Protein AF-A0A7S3P935-F1 (afdb_monomer)

Radius of gyration: 26.12 Å; Cα contacts (8 Å, |Δi|>4): 152; chains: 1; bounding box: 32×90×64 Å

Secondary structure (DSSP, 8-state):
-----------------THHHHHHHHHHHHHHHHHHHHHHHHHHS-HHHHHHHHHHHHH-HHHHHHH--HHHHHHHTTT-HHHHHHHHHHHHHHHHHHHGGGTTS---TTSSSSS-HHHHHHHTTTSEEEEE-TT-SS-PEEEEE-HHHHHHHHHHHHHTT---

Mean predicted aligned error: 11.44 Å

Sequence (164 aa):
MMASNNSGTIRIMKKQDDDDDDMKEEDEKDTRLRIEQMSRALETLDVSIKRDYETAMEIAPHIVTGETPFIHFLRTENYDPVKAARRLALYWKYRKDLFGERWLLPLVQTGRGALTLPEIAFLRTGAILMVRTEDAPKKDTLVILDFSRGTAALQRAKEAGLDP

Foldseek 3Di:
DDDDDDPDDPPPDDPDPPPVPVVVVVVVVLLVVLLVLLVVLLVPDDCVQQVLVVVLCVPQVVQCVVVPPLSVLCVVVVSPSNSSSSVSSVVSVVLCVVQPPQSSFHPDLPCRHSDHVLNSQLVVLVQWDWDFDPPDPDRDIDIDGDVVSNVVSQVVCVVVVVDD

Structure (mmCIF, N/CA/C/O backbone):
data_AF-A0A7S3P935-F1
#
_entry.id   AF-A0A7S3P935-F1
#
loop_
_atom_site.group_PDB
_atom_site.id
_atom_site.type_symbol
_atom_site.label_atom_id
_atom_site.label_alt_id
_atom_site.label_comp_id
_atom_site.label_asym_id
_atom_site.label_entity_id
_atom_site.label_seq_id
_atom_site.pdbx_PDB_ins_code
_atom_site.Cartn_x
_atom_site.Cartn_y
_atom_site.Cartn_z
_atom_site.occupancy
_atom_site.B_iso_or_equiv
_atom_site.auth_seq_id
_atom_site.auth_comp_id
_atom_site.auth_asym_id
_atom_site.auth_atom_id
_atom_site.pdbx_PDB_model_num
ATOM 1 N N . MET A 1 1 ? 1.449 76.990 35.802 1.00 40.84 1 MET A N 1
ATOM 2 C CA . MET A 1 1 ? 1.189 76.371 34.482 1.00 40.84 1 MET A CA 1
ATOM 3 C C . MET A 1 1 ? 2.318 75.375 34.236 1.00 40.84 1 MET A C 1
ATOM 5 O O . MET A 1 1 ? 3.413 75.802 33.924 1.00 40.84 1 MET A O 1
ATOM 9 N N . MET A 1 2 ? 2.266 74.159 34.784 1.00 41.53 2 MET A N 1
ATOM 10 C CA . MET A 1 2 ? 1.665 72.940 34.211 1.00 41.53 2 MET A CA 1
ATOM 11 C C . MET A 1 2 ? 2.056 72.674 32.747 1.00 41.53 2 MET A C 1
ATOM 13 O O . MET A 1 2 ? 1.381 73.131 31.834 1.00 41.53 2 MET A O 1
ATOM 17 N N . ALA A 1 3 ? 3.124 71.895 32.563 1.00 37.34 3 ALA A N 1
ATOM 18 C CA . ALA A 1 3 ? 3.420 71.089 31.376 1.00 37.34 3 ALA A CA 1
ATOM 19 C C . ALA A 1 3 ? 3.857 69.712 31.917 1.00 37.34 3 ALA A C 1
ATOM 21 O O . ALA A 1 3 ? 4.892 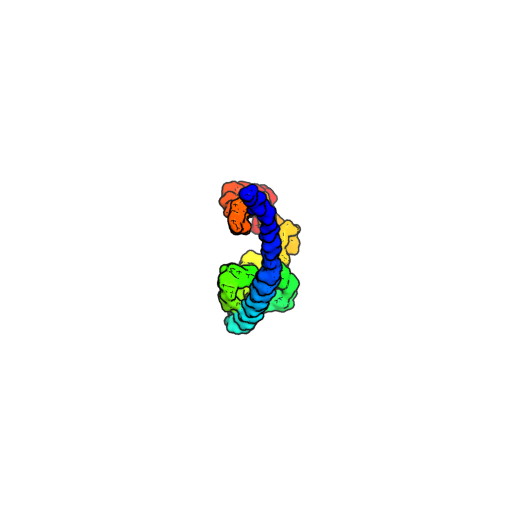69.606 32.562 1.00 37.34 3 ALA A O 1
ATOM 22 N N . SER A 1 4 ? 2.911 68.791 32.092 1.00 39.28 4 SER A N 1
ATOM 23 C CA . SER A 1 4 ? 2.453 67.775 31.131 1.00 39.28 4 SER A CA 1
ATOM 24 C C . SER A 1 4 ? 3.397 66.570 31.072 1.00 39.28 4 SER A C 1
ATOM 26 O O . SER A 1 4 ? 4.428 66.579 30.405 1.00 39.28 4 SER A O 1
ATOM 28 N N . ASN A 1 5 ? 2.996 65.538 31.819 1.00 41.03 5 ASN A N 1
ATOM 29 C CA . ASN A 1 5 ? 3.488 64.169 31.739 1.00 41.03 5 ASN A CA 1
ATOM 30 C C . ASN A 1 5 ? 3.166 63.569 30.368 1.00 41.03 5 ASN A C 1
ATOM 32 O O . ASN A 1 5 ? 2.010 63.603 29.955 1.00 41.03 5 ASN A O 1
ATOM 36 N N . ASN A 1 6 ? 4.136 62.898 29.746 1.00 39.53 6 ASN A N 1
ATOM 37 C CA . ASN A 1 6 ? 3.831 61.744 28.900 1.00 39.53 6 ASN A CA 1
ATOM 38 C C . ASN A 1 6 ? 5.050 60.816 28.772 1.00 39.53 6 ASN A C 1
ATOM 40 O O . ASN A 1 6 ? 5.754 60.813 27.767 1.00 39.53 6 ASN A O 1
ATOM 44 N N . SER A 1 7 ? 5.313 60.021 29.813 1.00 39.38 7 SER A N 1
ATOM 45 C CA . SER A 1 7 ? 6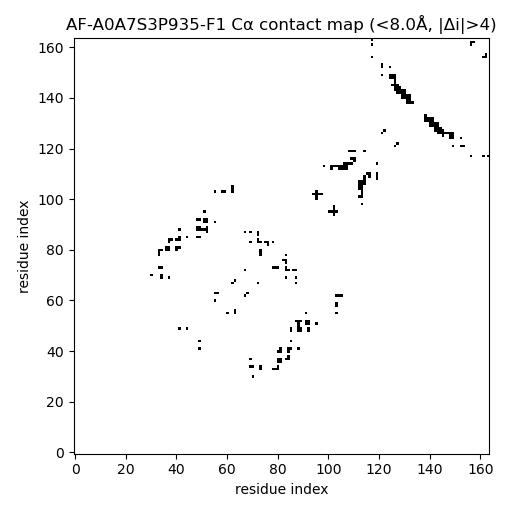.171 58.839 29.682 1.00 39.38 7 SER A CA 1
ATOM 46 C C . SER A 1 7 ? 5.267 57.641 29.402 1.00 39.38 7 SER A C 1
ATOM 48 O O . SER A 1 7 ? 4.738 57.002 30.314 1.00 39.38 7 SER A O 1
ATOM 50 N N . GLY A 1 8 ? 5.003 57.411 28.115 1.00 37.00 8 GLY A N 1
ATOM 51 C CA . GLY A 1 8 ? 4.274 56.244 27.638 1.00 37.00 8 GLY A CA 1
ATOM 52 C C . GLY A 1 8 ? 5.071 54.983 27.948 1.00 37.00 8 GLY A C 1
ATOM 53 O O . GLY A 1 8 ? 6.029 54.654 27.256 1.00 37.00 8 GLY A O 1
ATOM 54 N N . THR A 1 9 ? 4.673 54.272 28.998 1.00 40.31 9 THR A N 1
ATOM 55 C CA . THR A 1 9 ? 5.177 52.927 29.271 1.00 40.31 9 THR A CA 1
ATOM 56 C C . THR A 1 9 ? 4.517 51.978 28.277 1.00 40.31 9 THR A C 1
ATOM 58 O O . THR A 1 9 ? 3.338 51.650 28.404 1.00 40.31 9 THR A O 1
ATOM 61 N N . ILE A 1 10 ? 5.273 51.547 27.268 1.00 39.78 10 ILE A N 1
ATOM 62 C CA . ILE A 1 10 ? 4.893 50.446 26.383 1.00 39.78 10 ILE A CA 1
ATOM 63 C C . ILE A 1 10 ? 4.864 49.175 27.239 1.00 39.78 10 ILE A C 1
ATOM 65 O O . ILE A 1 10 ? 5.906 48.648 27.624 1.00 39.78 10 ILE A O 1
ATOM 69 N N . ARG A 1 11 ? 3.666 48.675 27.565 1.00 42.72 11 ARG A N 1
ATOM 70 C CA . ARG A 1 11 ? 3.507 47.306 28.067 1.00 42.72 11 ARG A CA 1
ATOM 71 C C . ARG A 1 11 ? 3.662 46.361 26.883 1.00 42.72 11 ARG A C 1
ATOM 73 O O . ARG A 1 11 ? 2.719 46.158 26.124 1.00 42.72 11 ARG A O 1
ATOM 80 N N . ILE A 1 12 ? 4.846 45.775 26.744 1.00 45.66 12 ILE A N 1
ATOM 81 C CA . ILE A 1 12 ? 5.017 44.559 25.950 1.00 45.66 12 ILE A CA 1
ATOM 82 C C . ILE A 1 12 ? 4.302 43.455 26.731 1.00 45.66 12 ILE A C 1
ATOM 84 O O . ILE A 1 12 ? 4.839 42.907 27.692 1.00 45.66 12 ILE A O 1
ATOM 88 N N . MET A 1 13 ? 3.045 43.193 26.374 1.00 39.12 13 MET A N 1
ATOM 89 C CA . MET A 1 13 ? 2.37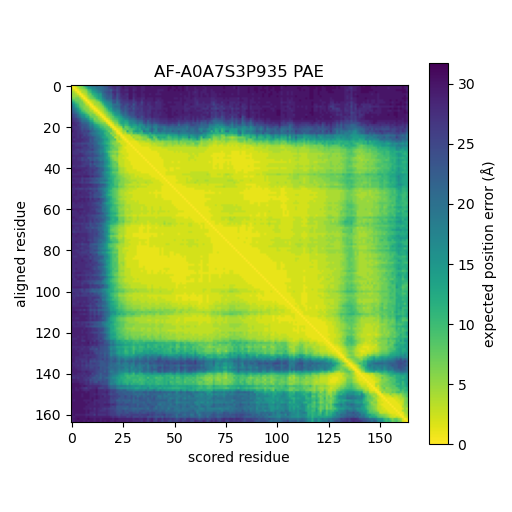2 41.971 26.793 1.00 39.12 13 MET A CA 1
ATOM 90 C C . MET A 1 13 ? 3.111 40.825 26.107 1.00 39.12 13 MET A C 1
ATOM 92 O O . MET A 1 13 ? 3.092 40.726 24.880 1.00 39.12 13 MET A O 1
ATOM 96 N N . LYS A 1 14 ? 3.817 40.004 26.891 1.00 43.12 14 LYS A N 1
ATOM 97 C CA . LYS A 1 14 ? 4.260 38.694 26.421 1.00 43.12 14 LYS A CA 1
ATOM 98 C C . LYS A 1 14 ? 3.002 37.958 25.980 1.00 43.12 14 LYS A C 1
ATOM 100 O O . LYS A 1 14 ? 2.104 37.750 26.792 1.00 43.12 14 LYS A O 1
ATOM 105 N N . LYS A 1 15 ? 2.918 37.658 24.686 1.00 46.72 15 LYS A N 1
ATOM 106 C CA . LYS A 1 15 ? 1.943 36.705 24.179 1.00 46.72 15 LYS A CA 1
ATOM 107 C C . LYS A 1 15 ? 2.271 35.385 24.873 1.00 46.72 15 LYS A C 1
ATOM 109 O O . LYS A 1 15 ? 3.433 34.996 24.933 1.00 46.72 15 LYS A O 1
ATOM 114 N N . GLN A 1 16 ? 1.274 34.846 25.547 1.00 44.22 16 GLN A N 1
ATOM 115 C CA . GLN A 1 16 ? 1.366 33.624 26.316 1.00 44.22 16 GLN A CA 1
ATOM 116 C C . GLN A 1 16 ? 1.460 32.473 25.310 1.00 44.22 16 GLN A C 1
ATOM 118 O O . GLN A 1 16 ? 0.562 32.325 24.487 1.00 44.22 16 GLN A O 1
ATOM 123 N N . ASP A 1 17 ? 2.575 31.745 25.325 1.00 50.09 17 ASP A N 1
ATOM 124 C CA . ASP A 1 17 ? 2.870 30.623 24.419 1.00 50.09 17 ASP A CA 1
ATOM 125 C C . ASP A 1 17 ? 2.325 29.284 24.976 1.00 50.09 17 ASP A C 1
ATOM 127 O O . ASP A 1 17 ? 2.773 28.214 24.577 1.00 50.09 17 ASP A O 1
ATOM 131 N N . ASP A 1 18 ? 1.366 29.333 25.909 1.00 50.53 18 ASP A N 1
ATOM 132 C CA . ASP A 1 18 ? 0.880 28.152 26.642 1.00 50.53 18 ASP A CA 1
ATOM 133 C C . ASP A 1 18 ? -0.221 27.367 25.884 1.00 50.53 18 ASP A C 1
ATOM 135 O O . ASP A 1 18 ? -0.513 26.234 26.247 1.00 50.53 18 ASP A O 1
ATOM 139 N N . ASP A 1 19 ? -0.807 27.919 24.810 1.00 51.94 19 ASP A N 1
ATOM 140 C CA . ASP A 1 19 ? -1.926 27.289 24.073 1.00 51.94 19 ASP A CA 1
ATOM 141 C C . ASP A 1 19 ? -1.480 26.295 22.966 1.00 51.94 19 ASP A C 1
ATOM 143 O O . ASP A 1 19 ? -2.298 25.544 22.432 1.00 51.94 19 ASP A O 1
ATOM 147 N N . ASP A 1 20 ? -0.193 26.274 22.594 1.00 54.31 20 ASP A N 1
ATOM 148 C CA . ASP A 1 20 ? 0.320 25.500 21.444 1.00 54.31 20 ASP A CA 1
ATOM 149 C C . ASP A 1 20 ? 0.717 24.045 21.779 1.00 54.31 20 ASP A C 1
ATOM 151 O O . ASP A 1 20 ? 0.912 23.236 20.861 1.00 54.31 20 ASP A O 1
ATOM 155 N N . ASP A 1 21 ? 0.873 23.701 23.061 1.00 56.88 21 ASP A N 1
ATOM 156 C CA . ASP A 1 21 ? 1.229 22.339 23.495 1.00 56.88 21 ASP A CA 1
ATOM 157 C C . ASP A 1 21 ? -0.011 21.479 23.789 1.00 56.88 21 ASP A C 1
ATOM 159 O O . ASP A 1 21 ? -0.067 20.328 23.346 1.00 56.88 21 ASP A O 1
ATOM 163 N N . ASP A 1 22 ? -1.053 22.047 24.402 1.00 56.75 22 ASP A N 1
ATOM 164 C CA . ASP A 1 22 ? -2.302 21.326 24.693 1.00 56.75 22 ASP A CA 1
ATOM 165 C C . ASP A 1 22 ? -3.049 20.912 23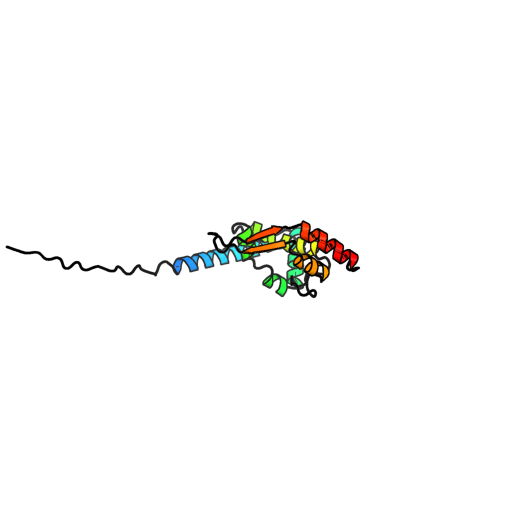.407 1.00 56.75 22 ASP A C 1
ATOM 167 O O . ASP A 1 22 ? -3.609 19.815 23.327 1.00 56.75 22 ASP A O 1
ATOM 171 N N . MET A 1 23 ? -2.987 21.736 22.351 1.00 58.25 23 MET A N 1
ATOM 172 C CA . MET A 1 23 ? -3.625 21.444 21.058 1.00 58.25 23 MET A CA 1
ATOM 173 C C . MET A 1 23 ? -2.972 20.256 20.326 1.00 58.25 23 MET A C 1
ATOM 175 O O . MET A 1 23 ? -3.653 19.498 19.636 1.00 58.25 23 MET A O 1
ATOM 179 N N . LYS A 1 24 ? -1.659 20.039 20.497 1.00 71.25 24 LYS A N 1
ATOM 180 C CA . LYS A 1 24 ? -0.953 18.905 19.870 1.00 71.25 24 LYS A CA 1
ATOM 181 C C . LYS A 1 24 ? -1.247 17.587 20.577 1.00 71.25 24 LYS A C 1
ATOM 183 O O . LYS A 1 24 ? -1.366 16.556 19.918 1.00 71.25 24 LYS A O 1
ATOM 188 N N . GLU A 1 25 ? -1.380 17.608 21.902 1.00 74.50 25 GLU A N 1
ATOM 189 C CA . GLU A 1 25 ? -1.654 16.395 22.676 1.00 74.50 25 GLU A CA 1
ATOM 190 C C . GLU A 1 25 ? -3.072 15.854 22.411 1.00 74.50 25 GLU A C 1
ATOM 192 O O . GLU A 1 25 ? -3.279 14.637 22.358 1.00 74.50 25 GLU A O 1
ATOM 197 N N . GLU A 1 26 ? -4.056 16.737 22.211 1.00 71.88 26 GLU A N 1
ATOM 198 C CA . GLU A 1 26 ? -5.427 16.349 21.859 1.00 71.88 26 GLU A CA 1
ATOM 199 C C . GLU A 1 26 ? -5.505 15.714 20.458 1.00 71.88 26 GLU A C 1
ATOM 201 O O . GLU A 1 26 ? -6.083 14.632 20.304 1.00 71.88 26 GLU A O 1
ATOM 206 N N . ASP A 1 27 ? -4.828 16.303 19.468 1.00 81.69 27 ASP A N 1
ATOM 207 C CA . ASP A 1 27 ? -4.732 15.769 18.101 1.00 81.69 27 ASP A CA 1
ATOM 208 C C . ASP A 1 27 ? -4.024 14.400 18.047 1.00 81.69 27 ASP A C 1
ATOM 210 O O . ASP A 1 27 ? -4.416 13.497 17.292 1.00 81.69 27 ASP A O 1
ATOM 214 N N . GLU A 1 28 ? -2.985 14.202 18.865 1.00 85.75 28 GLU A N 1
ATOM 215 C CA . GLU A 1 28 ? -2.298 12.913 18.996 1.00 85.75 28 GLU A CA 1
ATOM 216 C C . GLU A 1 28 ? -3.191 11.847 19.645 1.00 85.75 28 GLU A C 1
ATOM 218 O O . GLU A 1 28 ? -3.211 10.690 19.200 1.00 85.75 28 GLU A O 1
ATOM 223 N N . LYS A 1 29 ? -3.964 12.223 20.672 1.00 89.62 29 LYS A N 1
ATOM 224 C CA . LYS A 1 29 ? -4.929 11.329 21.328 1.00 89.62 29 LYS A CA 1
ATOM 225 C C . LYS A 1 29 ? -6.048 10.913 20.377 1.00 89.62 29 LYS A C 1
ATOM 227 O O . LYS A 1 29 ? -6.335 9.713 20.313 1.00 89.62 29 LYS A O 1
ATOM 232 N N . ASP A 1 30 ? -6.641 11.843 19.622 1.00 92.75 30 ASP A N 1
ATOM 233 C CA . ASP A 1 30 ? -7.654 11.499 18.612 1.00 92.75 30 ASP A CA 1
ATOM 234 C C . ASP A 1 30 ? -7.049 10.592 17.537 1.00 92.75 30 ASP A C 1
ATOM 236 O O . ASP A 1 30 ? -7.591 9.525 17.248 1.00 92.75 30 ASP A O 1
ATOM 240 N N . THR A 1 31 ? -5.857 10.919 17.031 1.00 93.00 31 THR A N 1
ATOM 241 C CA . THR A 1 31 ? -5.175 10.085 16.032 1.00 93.00 31 THR A CA 1
ATOM 242 C C . THR A 1 31 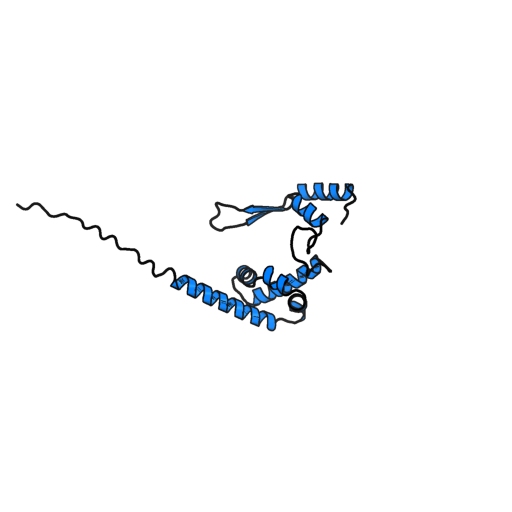? -4.962 8.652 16.529 1.00 93.00 31 THR A C 1
ATOM 244 O O . THR A 1 31 ? -5.251 7.694 15.804 1.00 93.00 31 THR A O 1
ATOM 247 N N . ARG A 1 32 ? -4.503 8.475 17.774 1.00 95.50 32 ARG A N 1
ATOM 248 C CA . ARG A 1 32 ? -4.333 7.148 18.386 1.00 95.50 32 ARG A CA 1
ATOM 249 C C . ARG A 1 32 ? -5.663 6.404 18.497 1.00 95.50 32 ARG A C 1
ATOM 251 O O . ARG A 1 32 ? -5.731 5.232 18.125 1.00 95.50 32 ARG A O 1
ATOM 258 N N . LEU A 1 33 ? -6.726 7.087 18.922 1.00 96.88 33 LEU A N 1
ATOM 259 C CA . LEU A 1 33 ? -8.069 6.511 18.985 1.00 96.88 33 LEU A CA 1
ATOM 260 C C . LEU A 1 33 ? -8.546 6.030 17.605 1.00 96.88 33 LEU A C 1
ATOM 262 O O . LEU A 1 33 ? -9.082 4.926 17.489 1.00 96.88 33 LEU A O 1
ATOM 266 N N . ARG A 1 34 ? -8.320 6.809 16.539 1.00 97.50 34 ARG A N 1
ATOM 267 C CA . ARG A 1 34 ? -8.682 6.416 15.164 1.00 97.50 34 ARG A CA 1
ATOM 268 C C . ARG A 1 34 ? -7.896 5.205 14.672 1.00 97.50 34 ARG A C 1
ATOM 270 O O . ARG A 1 34 ? -8.468 4.344 14.004 1.00 97.50 34 ARG A O 1
ATOM 277 N N . ILE A 1 35 ? -6.615 5.103 15.024 1.00 97.50 35 ILE A N 1
ATOM 278 C CA . ILE A 1 35 ? -5.777 3.935 14.716 1.00 97.50 35 ILE A CA 1
ATOM 279 C C . ILE A 1 35 ? -6.318 2.680 15.415 1.00 97.50 35 ILE A C 1
ATOM 281 O O . ILE A 1 35 ? -6.481 1.645 14.767 1.00 97.50 35 ILE A O 1
ATOM 285 N N . GLU A 1 36 ? -6.665 2.769 16.702 1.00 97.75 36 GLU A N 1
ATOM 286 C CA . GLU A 1 36 ? -7.259 1.651 17.447 1.00 97.75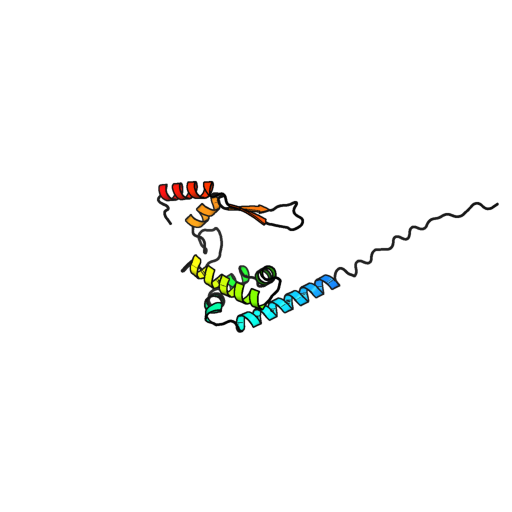 36 GLU A CA 1
ATOM 287 C C . GLU A 1 36 ? -8.607 1.217 16.853 1.00 97.75 36 GLU A C 1
ATOM 289 O O . GLU A 1 36 ? -8.863 0.025 16.672 1.00 97.75 36 GLU A O 1
ATOM 294 N N . GLN A 1 37 ? -9.462 2.180 16.494 1.00 98.31 37 GLN A N 1
ATOM 295 C CA . GLN A 1 37 ? -10.739 1.912 15.829 1.00 98.31 37 GLN A CA 1
ATOM 296 C C . GLN A 1 37 ? -10.543 1.231 14.469 1.00 98.31 37 GLN A C 1
ATOM 298 O O . GLN A 1 37 ? -11.285 0.306 14.141 1.00 98.31 37 GLN A O 1
ATOM 303 N N . MET A 1 38 ? -9.536 1.644 13.694 1.00 98.12 38 MET A N 1
ATOM 304 C CA . MET A 1 38 ? -9.212 1.030 12.404 1.00 98.12 38 MET A CA 1
ATOM 305 C C . MET A 1 38 ? -8.723 -0.410 12.584 1.00 98.12 38 MET A C 1
ATOM 307 O O . MET A 1 38 ? -9.128 -1.283 11.820 1.00 98.12 38 MET A O 1
ATOM 311 N N . SER A 1 39 ? -7.913 -0.680 13.614 1.00 97.56 39 SER A N 1
ATOM 312 C CA . SER A 1 39 ? -7.474 -2.042 13.950 1.00 97.56 39 SER A CA 1
ATOM 313 C C . SER A 1 39 ? -8.664 -2.961 14.232 1.00 97.56 39 SER A C 1
ATOM 315 O O . SER A 1 39 ? -8.783 -4.026 13.631 1.00 97.56 39 SER A O 1
ATOM 317 N N . ARG A 1 40 ? -9.610 -2.515 15.068 1.00 98.00 40 ARG A N 1
ATOM 318 C CA . ARG A 1 40 ? -10.841 -3.277 15.352 1.00 98.00 40 ARG A CA 1
ATOM 319 C C . ARG A 1 40 ? -11.712 -3.447 14.106 1.00 98.00 40 ARG A C 1
ATOM 321 O O . ARG A 1 40 ? -12.309 -4.499 13.891 1.00 98.00 40 ARG A O 1
ATOM 328 N N . ALA A 1 41 ? -11.785 -2.423 13.255 1.00 98.12 41 ALA A N 1
ATOM 329 C CA . ALA A 1 41 ? -12.516 -2.517 11.999 1.00 98.12 41 ALA A CA 1
ATOM 330 C C . ALA A 1 41 ? -11.899 -3.575 11.067 1.00 98.12 41 ALA A C 1
ATOM 332 O O . ALA A 1 41 ? -12.643 -4.372 10.506 1.00 98.12 41 ALA A O 1
ATOM 333 N N . LEU A 1 42 ? -10.566 -3.654 10.959 1.00 97.31 42 LEU A N 1
ATOM 334 C CA . LEU A 1 42 ? -9.878 -4.707 10.196 1.00 97.31 42 LEU A CA 1
ATOM 335 C C . LEU A 1 42 ? -10.222 -6.110 10.704 1.00 97.31 42 LEU A C 1
ATOM 337 O O . LEU A 1 42 ? -10.462 -7.001 9.895 1.00 97.31 42 LEU A O 1
ATOM 341 N N . GLU A 1 43 ? -10.287 -6.313 12.021 1.00 96.81 43 GLU A N 1
ATOM 342 C CA . GLU A 1 43 ? -10.622 -7.615 12.617 1.00 96.81 43 GLU A CA 1
ATOM 343 C C . GLU A 1 43 ? -12.025 -8.093 12.221 1.00 96.81 43 GLU A C 1
ATOM 345 O O . GLU A 1 43 ? -12.217 -9.285 11.976 1.00 96.81 43 GLU A O 1
ATOM 350 N N . THR A 1 44 ? -12.976 -7.164 12.098 1.00 96.75 44 THR A N 1
ATOM 351 C CA . THR A 1 44 ? -14.392 -7.445 11.798 1.00 96.75 44 THR A CA 1
ATOM 352 C C . THR A 1 44 ? -14.735 -7.481 10.306 1.00 96.75 44 THR A C 1
ATOM 354 O O . THR A 1 44 ? -15.861 -7.839 9.955 1.00 96.75 44 THR A O 1
ATOM 357 N N . LEU A 1 45 ? -13.799 -7.133 9.414 1.00 97.00 45 LEU A N 1
ATOM 358 C CA . LEU A 1 45 ? -14.019 -7.245 7.971 1.00 97.00 45 LEU A CA 1
ATOM 359 C C . LEU A 1 45 ? -14.243 -8.702 7.554 1.00 97.00 45 LEU A C 1
ATOM 361 O O . LEU A 1 45 ? -13.650 -9.631 8.105 1.00 97.00 45 LEU A O 1
ATOM 365 N N . ASP A 1 46 ? -15.052 -8.879 6.510 1.00 97.50 46 ASP A N 1
ATOM 366 C CA . ASP A 1 46 ? -15.238 -10.178 5.873 1.00 97.50 46 ASP A CA 1
ATOM 367 C C . ASP A 1 46 ? -13.887 -10.771 5.443 1.00 97.50 46 ASP A C 1
ATOM 369 O O . ASP A 1 46 ? -13.042 -10.082 4.856 1.00 97.50 46 ASP A O 1
ATOM 373 N N . VAL A 1 47 ? -13.695 -12.063 5.720 1.00 96.44 47 VAL A N 1
ATOM 374 C CA . VAL A 1 47 ? -12.442 -12.781 5.443 1.00 96.44 47 VAL A CA 1
ATOM 375 C C . VAL A 1 47 ? -12.047 -12.653 3.972 1.00 96.44 47 VAL A C 1
ATOM 377 O O . VAL A 1 47 ? -10.873 -12.462 3.676 1.00 96.44 47 VAL A O 1
ATOM 380 N N . SER A 1 48 ? -13.000 -12.674 3.036 1.00 96.31 48 SER A N 1
ATOM 381 C CA . SER A 1 48 ? -12.709 -12.535 1.602 1.00 96.31 48 SER A CA 1
ATOM 382 C C . SER A 1 48 ? -12.063 -11.193 1.233 1.00 96.31 48 SER A C 1
ATOM 384 O O . SER A 1 48 ? -11.345 -11.118 0.235 1.00 96.31 48 SER A O 1
ATOM 386 N N . ILE A 1 49 ? -12.283 -10.148 2.038 1.00 96.38 49 ILE A N 1
ATOM 387 C CA . ILE A 1 49 ? -11.722 -8.810 1.829 1.00 96.38 49 ILE A CA 1
ATOM 388 C C . ILE A 1 49 ? -10.329 -8.709 2.451 1.00 96.38 49 ILE A C 1
ATOM 390 O O . ILE A 1 49 ? -9.423 -8.167 1.823 1.00 96.38 49 ILE A O 1
ATOM 394 N N . LYS A 1 50 ? -10.150 -9.215 3.677 1.00 97.38 50 LYS A N 1
ATOM 395 C CA . LYS A 1 50 ? -8.911 -9.036 4.454 1.00 97.38 50 LYS A CA 1
ATOM 396 C C . LYS A 1 50 ? -7.886 -10.161 4.315 1.00 97.38 50 LYS A C 1
ATOM 398 O O . LYS A 1 50 ? -6.762 -9.990 4.776 1.00 97.38 50 LYS A O 1
ATOM 403 N N . ARG A 1 51 ? -8.226 -11.270 3.650 1.00 98.31 51 ARG A N 1
ATOM 404 C CA . ARG A 1 51 ? -7.365 -12.461 3.530 1.00 98.31 51 ARG A CA 1
ATOM 405 C C . ARG A 1 51 ? -5.937 -12.153 3.085 1.00 98.31 51 ARG A C 1
ATOM 407 O O . ARG A 1 51 ? -4.993 -12.675 3.671 1.00 98.31 51 ARG A O 1
ATOM 414 N N . ASP A 1 52 ? -5.764 -11.336 2.046 1.00 98.50 52 ASP A N 1
ATOM 415 C CA . ASP A 1 52 ? -4.428 -11.033 1.516 1.00 98.50 52 ASP A CA 1
ATOM 416 C C . ASP A 1 52 ? -3.629 -10.120 2.462 1.00 98.50 52 ASP A C 1
ATOM 418 O O . ASP A 1 52 ? -2.419 -10.285 2.587 1.00 98.50 52 ASP A O 1
ATOM 422 N N . TYR A 1 53 ? -4.299 -9.222 3.194 1.00 98.38 53 TYR A N 1
ATOM 423 C CA . TYR A 1 53 ? -3.674 -8.445 4.270 1.00 98.38 53 TYR A CA 1
ATOM 424 C C . TYR A 1 53 ? -3.236 -9.342 5.435 1.00 98.38 53 TYR A C 1
ATOM 426 O O . TYR A 1 53 ? -2.096 -9.242 5.879 1.00 98.38 53 TYR A O 1
ATOM 434 N N . GLU A 1 54 ? -4.099 -10.252 5.897 1.00 98.25 54 GLU A N 1
ATOM 435 C CA . GLU A 1 54 ? -3.763 -11.201 6.969 1.00 98.25 54 GLU A CA 1
ATOM 436 C C . GLU A 1 54 ? -2.589 -12.103 6.560 1.00 98.25 54 GLU A C 1
ATOM 438 O O . GLU A 1 54 ? -1.643 -12.273 7.324 1.00 98.25 54 GLU A O 1
ATOM 443 N N . THR A 1 55 ? -2.586 -12.576 5.311 1.00 98.31 55 THR A N 1
ATOM 444 C CA . THR A 1 55 ? -1.472 -13.352 4.743 1.00 98.31 55 THR A CA 1
ATOM 445 C C . THR A 1 55 ? -0.173 -12.534 4.710 1.00 98.31 55 THR A C 1
ATOM 447 O O . THR A 1 55 ? 0.893 -13.045 5.046 1.00 98.31 55 THR A O 1
ATOM 450 N N . ALA A 1 56 ? -0.233 -11.255 4.322 1.00 98.25 56 ALA A N 1
ATOM 451 C CA . ALA A 1 56 ? 0.941 -10.382 4.320 1.00 98.25 56 ALA A CA 1
ATOM 452 C C . ALA A 1 56 ? 1.472 -10.117 5.735 1.00 98.25 56 ALA A C 1
ATOM 454 O O . ALA A 1 56 ? 2.686 -10.114 5.939 1.00 98.25 56 ALA A O 1
ATOM 455 N N . MET A 1 57 ? 0.580 -9.939 6.712 1.00 97.75 57 MET A N 1
ATOM 456 C CA . MET A 1 57 ? 0.939 -9.796 8.126 1.00 97.75 57 MET A CA 1
ATOM 457 C C . MET A 1 57 ? 1.587 -11.062 8.694 1.00 97.75 57 MET A C 1
ATOM 459 O O . MET A 1 57 ? 2.493 -10.954 9.514 1.00 97.75 57 MET A O 1
ATOM 463 N N . GLU A 1 58 ? 1.162 -12.245 8.249 1.00 98.19 58 GLU A N 1
ATOM 464 C CA . GLU A 1 58 ? 1.742 -13.524 8.667 1.00 98.19 58 GLU A CA 1
ATOM 465 C C . GLU A 1 58 ? 3.134 -13.757 8.057 1.00 98.19 58 GLU A C 1
ATOM 467 O O . GLU A 1 58 ? 4.073 -14.119 8.763 1.00 98.19 58 GLU A O 1
ATOM 472 N N . ILE A 1 59 ? 3.290 -13.523 6.750 1.00 98.19 59 ILE A N 1
ATOM 473 C CA . ILE A 1 59 ? 4.516 -13.880 6.016 1.00 98.19 59 ILE A CA 1
ATOM 474 C C . ILE A 1 59 ? 5.570 -12.767 6.071 1.00 98.19 59 ILE A C 1
ATOM 476 O O . ILE A 1 59 ? 6.765 -13.038 6.196 1.00 98.19 59 ILE A O 1
ATOM 480 N N . ALA A 1 60 ? 5.153 -11.506 5.946 1.00 97.69 60 ALA A N 1
ATOM 481 C CA . ALA A 1 60 ? 6.046 -10.360 5.786 1.00 97.69 60 ALA A CA 1
ATOM 482 C C . ALA A 1 60 ? 5.614 -9.140 6.633 1.00 97.69 60 ALA A C 1
ATOM 484 O O . ALA A 1 60 ? 5.478 -8.033 6.099 1.00 97.69 60 ALA A O 1
ATOM 485 N N . PRO A 1 61 ? 5.469 -9.279 7.969 1.00 97.25 61 PRO A N 1
ATOM 486 C CA . PRO A 1 61 ? 4.969 -8.206 8.841 1.00 97.25 61 PRO A CA 1
ATOM 487 C C . PRO A 1 61 ? 5.816 -6.925 8.791 1.00 97.25 61 PRO A C 1
ATOM 489 O O . PRO A 1 61 ? 5.301 -5.819 8.958 1.00 97.25 61 PRO A O 1
ATOM 492 N N . HIS A 1 62 ? 7.119 -7.056 8.526 1.00 96.19 62 HIS A N 1
ATOM 493 C CA . HIS A 1 62 ? 8.039 -5.927 8.384 1.00 96.19 62 HIS A CA 1
ATOM 494 C C . HIS A 1 62 ? 7.739 -5.070 7.142 1.00 96.19 62 HIS A C 1
ATOM 496 O O . HIS A 1 62 ? 7.855 -3.848 7.211 1.00 96.19 62 HIS A O 1
ATOM 502 N N . ILE A 1 63 ? 7.296 -5.683 6.037 1.00 97.06 63 ILE A N 1
ATOM 503 C CA . ILE A 1 63 ? 6.857 -4.956 4.837 1.00 97.06 63 ILE A CA 1
ATOM 504 C C . ILE A 1 63 ? 5.533 -4.252 5.117 1.00 97.06 63 ILE A C 1
ATOM 506 O O . ILE A 1 63 ? 5.392 -3.074 4.800 1.00 97.06 63 ILE A O 1
ATOM 510 N N . VAL A 1 64 ? 4.586 -4.934 5.771 1.00 96.69 64 VAL A N 1
ATOM 511 C CA . VAL A 1 64 ? 3.293 -4.328 6.120 1.00 96.69 64 VAL A CA 1
ATOM 512 C C . VAL A 1 64 ? 3.475 -3.111 7.023 1.00 96.69 64 VAL A C 1
ATOM 514 O O . VAL A 1 64 ? 2.951 -2.034 6.734 1.00 96.69 64 VAL A O 1
ATOM 517 N N . THR A 1 65 ? 4.286 -3.246 8.069 1.00 93.56 65 THR A N 1
ATOM 518 C CA . THR A 1 65 ? 4.548 -2.153 9.015 1.00 93.56 65 THR A CA 1
ATOM 519 C C . THR A 1 65 ? 5.287 -0.987 8.352 1.00 93.56 65 THR A C 1
ATOM 521 O O . THR A 1 65 ? 4.977 0.168 8.633 1.00 93.56 65 THR A O 1
ATOM 524 N N . GLY A 1 66 ? 6.246 -1.269 7.461 1.00 94.12 66 GLY A N 1
ATOM 525 C CA . GLY A 1 66 ? 7.050 -0.237 6.803 1.00 94.12 66 GLY A CA 1
ATOM 526 C C . GLY A 1 66 ? 6.332 0.496 5.668 1.00 94.12 66 GLY A C 1
ATOM 527 O O . GLY A 1 66 ? 6.493 1.705 5.526 1.00 94.12 66 GLY A O 1
ATOM 528 N N . GLU A 1 67 ? 5.543 -0.210 4.857 1.00 94.56 67 GLU A N 1
ATOM 529 C CA . GLU A 1 67 ? 4.938 0.358 3.643 1.00 94.56 67 GLU A CA 1
ATOM 530 C C . GLU A 1 67 ? 3.488 0.807 3.834 1.00 94.56 67 GLU A C 1
ATOM 532 O O . GLU A 1 67 ? 3.005 1.656 3.084 1.00 94.56 67 GLU A O 1
ATOM 537 N N . THR A 1 68 ? 2.781 0.265 4.831 1.00 95.19 68 THR A N 1
ATOM 538 C CA . THR A 1 68 ? 1.351 0.540 5.033 1.00 95.19 68 THR A CA 1
ATOM 539 C C . THR A 1 68 ? 1.007 1.048 6.435 1.00 95.19 68 THR A C 1
ATOM 541 O O . THR A 1 68 ? 0.169 0.461 7.122 1.00 95.19 68 THR A O 1
ATOM 544 N N . PRO A 1 69 ? 1.593 2.172 6.888 1.00 95.19 69 PRO A N 1
ATOM 545 C CA . PRO A 1 69 ? 1.232 2.747 8.176 1.00 95.19 69 PRO A CA 1
ATOM 546 C C . PRO A 1 69 ? -0.224 3.242 8.154 1.00 95.19 69 PRO A C 1
ATOM 548 O O . PRO A 1 69 ? -0.657 3.944 7.234 1.00 95.19 69 PRO A O 1
ATOM 551 N N . PHE A 1 70 ? -0.988 2.908 9.199 1.00 96.69 70 PHE A N 1
ATOM 552 C CA . PHE A 1 70 ? -2.441 3.144 9.259 1.00 96.69 70 PHE A CA 1
ATOM 553 C C . PHE A 1 70 ? -2.823 4.612 9.050 1.00 96.69 70 PHE A C 1
ATOM 555 O O . PHE A 1 70 ? -3.827 4.911 8.404 1.00 96.69 70 PHE A O 1
ATOM 562 N N . ILE A 1 71 ? -1.988 5.541 9.525 1.00 95.44 71 ILE A N 1
ATOM 563 C CA . ILE A 1 71 ? -2.232 6.980 9.403 1.00 95.44 71 ILE A CA 1
ATOM 564 C C . ILE A 1 71 ? -2.389 7.446 7.948 1.00 95.44 71 ILE A C 1
ATOM 566 O O . ILE A 1 71 ? -3.152 8.372 7.682 1.00 95.44 71 ILE A O 1
ATOM 570 N N . HIS A 1 72 ? -1.720 6.809 6.983 1.00 94.69 72 HIS A N 1
ATOM 571 C CA . HIS A 1 72 ? -1.869 7.167 5.568 1.00 94.69 72 HIS A CA 1
ATOM 572 C C . HIS A 1 72 ? -3.248 6.779 5.024 1.00 94.69 72 HIS A C 1
ATOM 574 O O . HIS A 1 72 ? -3.860 7.548 4.280 1.00 94.69 72 HIS A O 1
ATOM 580 N N . PHE A 1 73 ? -3.775 5.631 5.447 1.00 97.50 73 PHE A N 1
ATOM 581 C CA . PHE A 1 73 ? -5.110 5.174 5.067 1.00 97.50 73 PHE A CA 1
ATOM 582 C C . PHE A 1 73 ? -6.199 5.998 5.751 1.00 97.50 73 PHE A C 1
ATOM 584 O O . PHE A 1 73 ? -7.143 6.412 5.083 1.00 97.50 73 PHE A O 1
ATOM 591 N N . LEU A 1 74 ? -6.023 6.320 7.038 1.00 97.19 74 LEU A N 1
ATOM 592 C CA . LEU A 1 74 ? -6.917 7.221 7.769 1.00 97.19 74 LEU A CA 1
ATOM 593 C C . LEU A 1 74 ? -6.994 8.590 7.095 1.00 97.19 74 LEU A C 1
ATOM 595 O O . LEU A 1 74 ? -8.084 9.034 6.758 1.00 97.19 74 LEU A O 1
ATOM 599 N N . ARG A 1 75 ? -5.856 9.229 6.800 1.00 94.62 75 ARG A N 1
ATOM 600 C CA . ARG A 1 75 ? -5.839 10.525 6.099 1.00 94.62 75 ARG A CA 1
ATOM 601 C C . ARG A 1 75 ? -6.529 10.469 4.737 1.00 94.62 75 ARG A C 1
ATOM 603 O O . ARG A 1 75 ? -7.234 11.404 4.379 1.00 94.62 75 ARG A O 1
ATOM 610 N N . THR A 1 76 ? -6.350 9.372 4.000 1.00 94.94 76 THR A N 1
ATOM 611 C CA . THR A 1 76 ? -6.986 9.181 2.686 1.00 94.94 76 THR A CA 1
ATOM 612 C C . THR A 1 76 ? -8.510 9.080 2.788 1.00 94.94 76 THR A C 1
ATOM 614 O O . THR A 1 76 ? -9.216 9.527 1.891 1.00 94.94 76 THR A O 1
ATOM 617 N N . GLU A 1 77 ? -9.022 8.509 3.877 1.00 97.56 77 GLU A N 1
ATOM 618 C CA . GLU A 1 77 ? -10.453 8.286 4.111 1.00 97.56 77 GLU A CA 1
ATOM 619 C C . GLU A 1 77 ? -11.062 9.300 5.095 1.00 97.56 77 GLU A C 1
ATOM 621 O O . GLU A 1 77 ? -12.055 9.007 5.756 1.00 97.56 77 GLU A O 1
ATOM 626 N N . ASN A 1 78 ? -10.480 10.502 5.207 1.00 95.38 78 ASN A N 1
ATOM 627 C CA . ASN A 1 78 ? -10.935 11.564 6.119 1.00 95.38 78 ASN A CA 1
ATOM 628 C C . ASN A 1 78 ? -11.118 11.083 7.574 1.00 95.38 78 ASN A C 1
ATOM 630 O O . ASN A 1 78 ? -12.092 11.428 8.238 1.00 95.38 78 ASN A O 1
ATOM 634 N N . TYR A 1 79 ? -10.179 10.264 8.047 1.00 95.94 79 TYR A N 1
ATOM 635 C CA . TYR A 1 79 ? -10.142 9.658 9.378 1.00 95.94 79 TYR A CA 1
ATOM 636 C C . TYR A 1 79 ? -11.335 8.735 9.708 1.00 95.94 79 TYR A C 1
ATOM 638 O O . TYR A 1 79 ? -11.559 8.425 10.876 1.00 95.94 79 TYR A O 1
ATOM 646 N N . ASP A 1 80 ? -12.058 8.227 8.699 1.00 97.94 80 ASP A N 1
ATOM 647 C CA . ASP A 1 80 ? -13.064 7.163 8.841 1.00 97.94 80 ASP A CA 1
ATOM 648 C C . ASP A 1 80 ? -12.368 5.795 9.030 1.00 97.94 80 ASP A C 1
ATOM 650 O O . ASP A 1 80 ? -11.802 5.253 8.070 1.00 97.94 80 ASP A O 1
ATOM 654 N N . PRO A 1 81 ? -12.392 5.196 10.239 1.00 98.25 81 PRO A N 1
ATOM 655 C CA . PRO A 1 81 ? -11.603 3.998 10.521 1.00 98.25 81 PRO A CA 1
ATOM 656 C C . PRO A 1 81 ? -12.090 2.759 9.765 1.00 98.25 81 PRO A C 1
ATOM 658 O O . PRO A 1 81 ? -11.288 1.892 9.417 1.00 98.25 81 PRO A O 1
ATOM 661 N N . VAL A 1 82 ? -13.393 2.674 9.474 1.00 98.31 82 VAL A N 1
ATOM 662 C CA . VAL A 1 82 ? -13.994 1.522 8.786 1.00 98.31 82 VAL A CA 1
ATOM 663 C C . VAL A 1 82 ? -13.629 1.546 7.307 1.00 98.31 82 VAL A C 1
ATOM 665 O O . VAL A 1 82 ? -13.208 0.529 6.746 1.00 98.31 82 VAL A O 1
ATOM 668 N N . LYS A 1 83 ? -13.730 2.714 6.664 1.00 98.44 83 LYS A N 1
ATOM 669 C CA . LYS A 1 83 ? -13.295 2.865 5.269 1.00 98.44 83 LYS A CA 1
ATOM 670 C C . LYS A 1 83 ? -11.788 2.696 5.127 1.00 98.44 83 LYS A C 1
ATOM 672 O O . LYS A 1 83 ? -11.352 2.013 4.200 1.00 98.44 83 LYS A O 1
ATOM 677 N N . ALA A 1 84 ? -11.005 3.245 6.056 1.00 98.50 84 ALA A N 1
ATOM 678 C CA . ALA A 1 84 ? -9.552 3.101 6.061 1.00 98.50 84 ALA A CA 1
ATOM 679 C C . ALA A 1 84 ? -9.124 1.631 6.186 1.00 98.50 84 ALA A C 1
ATOM 681 O O . ALA A 1 84 ? -8.306 1.168 5.390 1.00 98.50 84 ALA A O 1
ATOM 682 N N . ALA A 1 85 ? -9.733 0.875 7.109 1.00 98.56 85 ALA A N 1
ATOM 683 C CA . ALA A 1 85 ? -9.529 -0.567 7.251 1.00 98.56 85 ALA A CA 1
ATOM 684 C C . ALA 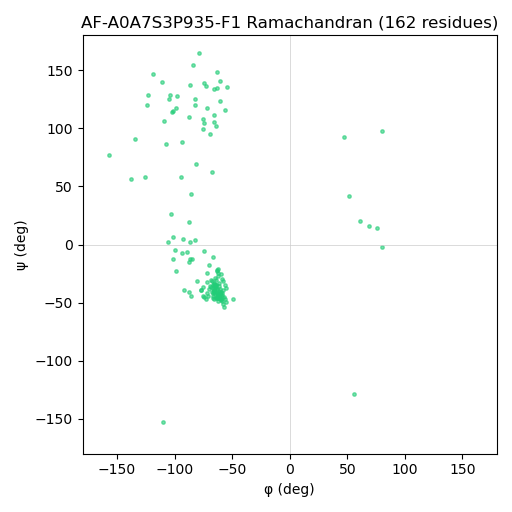A 1 85 ? -9.809 -1.312 5.939 1.00 98.56 85 ALA A C 1
ATOM 686 O O . ALA A 1 85 ? -8.974 -2.075 5.449 1.00 98.56 85 ALA A O 1
ATOM 687 N N . ARG A 1 86 ? -10.963 -1.041 5.316 1.00 98.56 86 ARG A N 1
ATOM 688 C CA . ARG A 1 86 ? -11.326 -1.653 4.032 1.00 98.56 86 ARG A CA 1
ATOM 689 C C . ARG A 1 86 ? -10.335 -1.292 2.923 1.00 98.56 86 ARG A C 1
ATOM 691 O O . ARG A 1 86 ? -9.971 -2.163 2.137 1.00 98.56 86 ARG A O 1
ATOM 698 N N . ARG A 1 87 ? -9.881 -0.036 2.850 1.00 98.56 87 ARG A N 1
ATOM 699 C CA . ARG A 1 87 ? -8.882 0.402 1.862 1.00 98.56 87 ARG A CA 1
ATOM 700 C C . ARG A 1 87 ? -7.538 -0.295 2.069 1.00 98.56 87 ARG A C 1
ATOM 702 O O . ARG A 1 87 ? -6.936 -0.695 1.079 1.00 98.56 87 ARG A O 1
ATOM 709 N N . LEU A 1 88 ? -7.089 -0.473 3.312 1.00 98.50 88 LEU A N 1
ATOM 710 C CA . LEU A 1 88 ? -5.859 -1.211 3.612 1.00 98.50 88 LEU A CA 1
ATOM 711 C C . LEU A 1 88 ? -5.956 -2.676 3.170 1.00 98.50 88 LEU A C 1
ATOM 713 O O . LEU A 1 88 ? -5.058 -3.176 2.498 1.00 98.50 88 LEU A O 1
ATOM 717 N N . ALA A 1 89 ? -7.063 -3.350 3.481 1.00 98.38 89 ALA A N 1
ATOM 718 C CA . ALA A 1 89 ? -7.287 -4.726 3.045 1.00 98.38 89 ALA A CA 1
ATOM 719 C C . ALA A 1 89 ? -7.273 -4.852 1.507 1.00 98.38 89 ALA A C 1
ATOM 721 O O . ALA A 1 89 ? -6.569 -5.692 0.943 1.00 98.38 89 ALA A O 1
ATOM 722 N N . LEU A 1 90 ? -7.981 -3.950 0.817 1.00 98.19 90 LEU A N 1
ATOM 723 C CA . LEU A 1 90 ? -8.009 -3.908 -0.646 1.00 98.19 90 LEU A CA 1
ATOM 724 C C . LEU A 1 90 ? -6.653 -3.552 -1.262 1.00 98.19 90 LEU A C 1
ATOM 726 O O . LEU A 1 90 ? -6.329 -4.068 -2.326 1.00 98.19 90 LEU A O 1
ATOM 730 N N . TYR A 1 91 ? -5.847 -2.710 -0.614 1.00 98.12 91 TYR A N 1
ATOM 731 C CA . TYR A 1 91 ? -4.494 -2.406 -1.076 1.00 98.12 91 TYR A CA 1
ATOM 732 C C . TYR A 1 91 ? -3.657 -3.681 -1.216 1.00 98.12 91 TYR A C 1
ATOM 734 O O . TYR A 1 91 ? -3.036 -3.884 -2.256 1.00 98.12 91 TYR A O 1
ATOM 742 N N . TRP A 1 92 ? -3.685 -4.567 -0.217 1.00 98.31 92 TRP A N 1
ATOM 743 C CA . TRP A 1 92 ? -2.924 -5.819 -0.256 1.00 98.31 92 TRP A CA 1
ATOM 744 C C . TRP A 1 92 ? -3.453 -6.804 -1.293 1.00 98.31 92 TRP A C 1
ATOM 746 O O . TRP A 1 92 ? -2.657 -7.436 -1.987 1.00 98.31 92 TRP A O 1
ATOM 756 N N . LYS A 1 93 ? -4.776 -6.857 -1.473 1.00 97.94 93 LYS A N 1
ATOM 757 C CA . LYS A 1 93 ? -5.396 -7.589 -2.582 1.00 97.94 93 LYS A CA 1
ATOM 758 C C . LYS A 1 93 ? -4.882 -7.087 -3.938 1.00 97.94 93 LYS A C 1
ATOM 760 O O . LYS A 1 93 ? -4.342 -7.864 -4.715 1.00 97.94 93 LYS A O 1
ATOM 765 N N . TYR A 1 94 ? -4.964 -5.781 -4.197 1.00 98.00 94 TYR A N 1
ATOM 766 C CA . TYR A 1 94 ? -4.506 -5.202 -5.464 1.00 98.00 94 TYR A CA 1
ATOM 767 C C . TYR A 1 94 ? -2.998 -5.332 -5.666 1.00 98.00 94 TYR A C 1
ATOM 769 O O . TYR A 1 94 ? -2.544 -5.551 -6.784 1.00 98.00 94 TYR A O 1
ATOM 777 N N . ARG A 1 95 ? -2.209 -5.229 -4.594 1.00 97.75 95 ARG A N 1
ATOM 778 C CA . ARG A 1 95 ? -0.763 -5.452 -4.644 1.00 97.75 95 ARG A CA 1
ATOM 779 C C . ARG A 1 95 ? -0.447 -6.878 -5.092 1.00 97.75 95 ARG A C 1
ATOM 781 O O . ARG A 1 95 ? 0.432 -7.069 -5.928 1.00 97.75 95 ARG A O 1
ATOM 788 N N . LYS A 1 96 ? -1.173 -7.865 -4.564 1.00 98.19 96 LYS A N 1
ATOM 789 C CA . LYS A 1 96 ? -1.056 -9.263 -4.982 1.00 98.19 96 LYS A CA 1
ATOM 790 C C . LYS A 1 96 ? -1.423 -9.464 -6.443 1.00 98.19 96 LYS A C 1
ATOM 792 O O . LYS A 1 96 ? -0.642 -10.061 -7.178 1.00 98.19 96 LYS A O 1
ATOM 797 N N . ASP A 1 97 ? -2.556 -8.912 -6.863 1.00 97.62 97 ASP A N 1
ATOM 798 C CA . ASP A 1 97 ? -3.018 -9.007 -8.248 1.00 97.62 97 ASP A CA 1
ATOM 799 C C . ASP A 1 97 ? -2.014 -8.366 -9.226 1.00 97.62 97 ASP A C 1
ATOM 801 O O . ASP A 1 97 ? -1.765 -8.904 -10.301 1.00 97.62 97 ASP A O 1
ATOM 805 N N . LEU A 1 98 ? -1.397 -7.242 -8.841 1.00 96.38 98 LEU A N 1
ATOM 806 C CA . LEU A 1 98 ? -0.460 -6.500 -9.685 1.00 96.38 98 LEU A CA 1
ATOM 807 C C . LEU A 1 98 ? 0.920 -7.163 -9.794 1.00 96.38 98 LEU A C 1
ATOM 809 O O . LEU A 1 98 ? 1.494 -7.211 -10.878 1.00 96.38 98 LEU A O 1
ATOM 813 N N . PHE A 1 99 ? 1.479 -7.639 -8.679 1.00 96.38 99 PHE A N 1
ATOM 814 C CA . PHE A 1 99 ? 2.861 -8.133 -8.634 1.00 96.38 99 PHE A CA 1
ATOM 815 C C . PHE A 1 99 ? 2.978 -9.661 -8.697 1.00 96.38 99 PHE A C 1
ATOM 817 O O . PHE A 1 99 ? 4.097 -10.185 -8.753 1.00 96.38 99 PHE A O 1
ATOM 824 N N . GLY A 1 100 ? 1.854 -10.383 -8.691 1.00 96.81 100 GLY A N 1
ATOM 825 C CA . GLY A 1 100 ? 1.830 -11.843 -8.706 1.00 96.81 100 GLY A CA 1
ATOM 826 C C . GLY A 1 100 ? 2.634 -12.405 -7.540 1.00 96.81 100 GLY A C 1
ATOM 827 O O . GLY A 1 100 ? 2.481 -11.964 -6.408 1.00 96.81 100 GLY A O 1
ATOM 828 N N . GLU A 1 101 ? 3.554 -13.330 -7.805 1.00 97.00 101 GLU A N 1
ATOM 829 C CA . GLU A 1 101 ? 4.396 -13.961 -6.775 1.00 97.00 101 GLU A CA 1
ATOM 830 C C . GLU A 1 101 ? 5.315 -12.978 -6.024 1.00 97.00 101 GLU A C 1
ATOM 832 O O . GLU A 1 101 ? 5.724 -13.249 -4.897 1.00 97.00 101 GLU A O 1
ATOM 837 N N . ARG A 1 102 ? 5.603 -11.801 -6.598 1.00 97.12 102 ARG A N 1
ATOM 838 C CA . ARG A 1 102 ? 6.519 -10.795 -6.025 1.00 97.12 102 ARG A CA 1
ATOM 839 C C . ARG A 1 102 ? 5.846 -9.833 -5.044 1.00 97.12 102 ARG A C 1
ATOM 841 O O . ARG A 1 102 ? 6.495 -8.922 -4.536 1.00 97.12 102 ARG A O 1
ATOM 848 N N . TRP A 1 103 ? 4.556 -10.002 -4.772 1.00 97.75 103 TRP A N 1
ATOM 849 C CA . TRP A 1 103 ? 3.748 -9.040 -4.016 1.00 97.75 103 TRP A CA 1
ATOM 850 C C . TRP A 1 103 ? 4.170 -8.811 -2.561 1.00 97.75 103 TRP A C 1
ATOM 852 O O . TRP A 1 103 ? 3.890 -7.745 -2.013 1.00 97.75 103 TRP A O 1
ATOM 862 N N . LEU A 1 104 ? 4.879 -9.765 -1.953 1.00 98.00 104 LEU A N 1
ATOM 863 C CA . LEU A 1 104 ? 5.440 -9.642 -0.601 1.00 98.00 104 LEU A CA 1
ATOM 864 C C . LEU A 1 104 ? 6.880 -9.114 -0.580 1.00 98.00 104 LEU A C 1
ATOM 866 O O . LEU A 1 104 ? 7.492 -9.048 0.483 1.00 98.00 104 LEU A O 1
ATOM 870 N N . LEU A 1 105 ? 7.437 -8.734 -1.731 1.00 97.69 105 LEU A N 1
ATOM 871 C CA . LEU A 1 105 ? 8.746 -8.093 -1.794 1.00 97.69 105 LEU A CA 1
ATOM 872 C C . LEU A 1 105 ? 8.630 -6.574 -1.557 1.00 97.69 105 LEU A C 1
ATOM 874 O O . LEU A 1 105 ? 7.583 -5.985 -1.854 1.00 97.69 105 LEU A O 1
ATOM 878 N N . PRO A 1 106 ? 9.700 -5.914 -1.071 1.00 96.94 106 PRO A N 1
ATOM 879 C CA . PRO A 1 106 ? 9.701 -4.469 -0.862 1.00 96.94 106 PRO A CA 1
ATOM 880 C C . PRO A 1 106 ? 9.474 -3.691 -2.165 1.00 96.94 106 PRO A C 1
ATOM 882 O O . PRO A 1 106 ? 10.054 -4.032 -3.203 1.00 96.94 106 PRO A O 1
ATOM 885 N N . LEU A 1 107 ? 8.704 -2.603 -2.122 1.00 94.75 107 LEU A N 1
ATOM 886 C CA . LEU A 1 107 ? 8.463 -1.731 -3.277 1.00 94.75 107 LEU A CA 1
ATOM 887 C C . LEU A 1 107 ? 9.622 -0.738 -3.476 1.00 94.75 107 LEU A C 1
ATOM 889 O O . LEU A 1 107 ? 9.496 0.467 -3.264 1.00 94.75 107 LEU A O 1
ATOM 893 N N . VAL A 1 108 ? 10.782 -1.260 -3.879 1.00 93.75 108 VAL A N 1
ATOM 894 C CA . VAL A 1 108 ? 12.025 -0.495 -4.070 1.00 93.75 108 VAL A CA 1
ATOM 895 C C . VAL A 1 108 ? 12.524 -0.557 -5.513 1.00 93.75 108 VAL A C 1
ATOM 897 O O . VAL A 1 108 ? 12.416 -1.580 -6.186 1.00 93.75 108 VAL A O 1
ATOM 900 N N . GLN A 1 109 ? 13.152 0.521 -5.986 1.00 92.44 109 GLN A N 1
ATOM 901 C CA . GLN A 1 109 ? 13.684 0.618 -7.354 1.00 92.44 109 GLN A CA 1
ATOM 902 C C . GLN A 1 109 ? 15.108 0.040 -7.495 1.00 92.44 109 GLN A C 1
ATOM 904 O O . GLN A 1 109 ? 15.977 0.640 -8.129 1.00 92.44 109 GLN A O 1
ATOM 909 N N . THR A 1 110 ? 15.369 -1.121 -6.886 1.00 92.31 110 THR A N 1
ATOM 910 C CA . THR A 1 110 ? 16.677 -1.810 -6.945 1.00 92.31 110 THR A CA 1
ATOM 911 C C . THR A 1 110 ? 16.708 -2.982 -7.927 1.00 92.31 110 THR A C 1
ATOM 913 O O . THR A 1 110 ? 17.780 -3.512 -8.208 1.00 92.31 110 THR A O 1
ATOM 916 N N . GLY A 1 111 ? 15.545 -3.422 -8.419 1.00 91.12 111 GLY A N 1
ATOM 917 C CA . GLY A 1 111 ? 15.396 -4.626 -9.243 1.00 91.12 111 GLY A CA 1
ATOM 918 C C . GLY A 1 111 ? 15.374 -5.932 -8.443 1.00 91.12 111 GLY A C 1
ATOM 919 O O . GLY A 1 111 ? 15.228 -6.996 -9.031 1.00 91.12 111 GLY A O 1
ATOM 920 N N . ARG A 1 112 ? 15.534 -5.865 -7.112 1.00 92.56 112 ARG A N 1
ATOM 921 C CA . ARG A 1 112 ? 15.504 -7.023 -6.196 1.00 92.56 112 ARG A CA 1
ATOM 922 C C . ARG A 1 112 ? 14.218 -7.106 -5.363 1.00 92.56 112 ARG A C 1
ATOM 924 O O . ARG A 1 112 ? 14.121 -7.951 -4.481 1.00 92.56 112 ARG A O 1
ATOM 931 N N . GLY A 1 113 ? 13.284 -6.183 -5.588 1.00 95.19 113 GLY A N 1
ATOM 932 C CA . GLY A 1 113 ? 12.030 -6.067 -4.848 1.00 95.19 113 GLY A CA 1
ATOM 933 C C . GLY A 1 113 ? 10.816 -6.440 -5.696 1.00 95.19 113 GLY A C 1
ATOM 934 O O . GLY A 1 113 ? 10.916 -7.178 -6.674 1.00 95.19 113 GLY A O 1
ATOM 935 N N . ALA A 1 114 ? 9.667 -5.862 -5.352 1.00 96.38 114 ALA A N 1
ATOM 936 C CA . ALA A 1 114 ? 8.440 -5.999 -6.130 1.00 96.38 114 ALA A CA 1
ATOM 937 C C . ALA A 1 114 ? 8.524 -5.328 -7.511 1.00 96.38 114 ALA A C 1
ATOM 939 O O . ALA A 1 114 ? 7.657 -5.573 -8.333 1.00 96.38 114 ALA A O 1
ATOM 940 N N . LEU A 1 115 ? 9.557 -4.521 -7.791 1.00 95.06 115 LEU A N 1
ATOM 941 C CA . LEU A 1 115 ? 9.808 -3.936 -9.112 1.00 95.06 115 LEU A CA 1
ATOM 942 C C . LEU A 1 115 ? 10.960 -4.647 -9.836 1.00 95.06 115 LEU A C 1
ATOM 944 O O . LEU A 1 115 ? 12.056 -4.772 -9.280 1.00 95.06 115 LEU A O 1
ATOM 948 N N . THR A 1 116 ? 10.732 -5.063 -11.083 1.00 92.75 116 THR A N 1
ATOM 949 C CA . THR A 1 116 ? 11.748 -5.629 -11.981 1.00 92.75 116 THR A CA 1
ATOM 950 C C . THR A 1 116 ? 12.621 -4.541 -12.612 1.00 92.75 116 THR A C 1
ATOM 952 O O . THR A 1 116 ? 12.288 -3.354 -12.611 1.00 92.75 116 THR A O 1
ATOM 955 N N . LEU A 1 117 ? 13.757 -4.939 -13.195 1.00 90.50 117 LEU A N 1
ATOM 956 C CA . LEU A 1 117 ? 14.617 -4.015 -13.941 1.00 90.50 117 LEU A CA 1
ATOM 957 C C . LEU A 1 117 ? 13.906 -3.372 -15.151 1.00 90.50 117 LEU A C 1
ATOM 959 O O . LEU A 1 117 ? 14.048 -2.156 -15.293 1.00 90.50 117 LEU A O 1
ATOM 963 N N . PRO A 1 118 ? 13.117 -4.098 -15.974 1.00 88.56 118 PRO A N 1
ATOM 964 C CA . PRO A 1 118 ? 12.299 -3.477 -17.019 1.00 88.56 118 PRO A CA 1
ATOM 965 C C . PRO A 1 118 ? 11.290 -2.447 -16.491 1.00 88.56 118 PRO A C 1
ATOM 967 O O . PRO A 1 118 ? 11.217 -1.338 -17.019 1.00 88.56 118 PRO A O 1
ATOM 970 N N . GLU A 1 119 ? 10.565 -2.758 -15.411 1.00 88.94 119 GLU A N 1
ATOM 971 C CA . GLU A 1 119 ? 9.604 -1.832 -14.787 1.00 88.94 119 GLU A CA 1
ATOM 972 C C . GLU A 1 119 ? 10.309 -0.555 -14.288 1.00 88.94 119 GLU A C 1
ATOM 974 O O . GLU A 1 119 ? 9.845 0.563 -14.516 1.00 88.94 119 GLU A O 1
ATOM 979 N N . ILE A 1 120 ? 11.485 -0.693 -13.668 1.00 90.19 120 ILE A N 1
ATOM 980 C CA . ILE A 1 120 ? 12.301 0.448 -13.220 1.00 90.19 120 ILE A CA 1
ATOM 981 C C . ILE A 1 120 ? 12.833 1.250 -14.409 1.00 90.19 120 ILE A C 1
ATOM 983 O O . ILE A 1 120 ? 12.842 2.482 -14.367 1.00 90.19 120 ILE A O 1
ATOM 987 N N . ALA A 1 121 ? 13.283 0.576 -15.470 1.00 86.88 121 ALA A N 1
ATOM 988 C CA . ALA A 1 121 ? 13.736 1.237 -16.685 1.00 86.88 121 ALA A CA 1
ATOM 989 C C . ALA A 1 121 ? 12.610 2.082 -17.289 1.00 86.88 121 ALA A C 1
ATOM 991 O O . ALA A 1 121 ? 12.863 3.227 -17.655 1.00 86.88 121 ALA A O 1
ATOM 992 N N . PHE A 1 122 ? 11.373 1.573 -17.290 1.00 84.81 122 PHE A N 1
ATOM 993 C CA . PHE A 1 122 ? 10.189 2.324 -17.700 1.00 84.81 122 PHE A CA 1
ATOM 994 C C . PHE A 1 122 ? 9.923 3.545 -16.805 1.00 84.81 122 PHE A C 1
ATOM 996 O O . PHE A 1 122 ? 9.691 4.640 -17.317 1.00 84.81 122 PHE A O 1
ATOM 1003 N N . LEU A 1 123 ? 10.023 3.420 -15.478 1.00 85.75 123 LEU A N 1
ATOM 1004 C CA . LEU A 1 123 ? 9.857 4.568 -14.572 1.00 85.75 123 LEU A CA 1
ATOM 1005 C C . LEU A 1 123 ? 10.909 5.666 -14.815 1.00 85.75 123 LEU A C 1
ATOM 1007 O O . LEU A 1 123 ? 10.609 6.854 -14.710 1.00 85.75 123 LEU A O 1
ATOM 1011 N N . ARG A 1 124 ? 12.131 5.291 -15.213 1.00 85.69 124 ARG A N 1
ATOM 1012 C CA . ARG A 1 124 ? 13.238 6.225 -15.502 1.00 85.69 124 ARG A CA 1
ATOM 1013 C C . ARG A 1 124 ? 13.105 6.984 -16.821 1.00 85.69 124 ARG A C 1
ATOM 1015 O O . ARG A 1 124 ? 13.901 7.877 -17.094 1.00 85.69 124 ARG A O 1
ATOM 1022 N N . THR A 1 125 ? 12.104 6.668 -17.633 1.00 86.12 125 THR A N 1
ATOM 1023 C CA . THR A 1 125 ? 11.865 7.333 -18.926 1.00 86.12 125 THR A CA 1
ATOM 1024 C C . THR A 1 125 ? 11.378 8.771 -18.769 1.00 86.12 125 THR A C 1
ATOM 1026 O O . THR A 1 125 ? 11.425 9.553 -19.719 1.00 86.12 125 THR A O 1
ATOM 1029 N N . GLY A 1 126 ? 10.897 9.125 -17.574 1.00 84.38 126 GLY A N 1
ATOM 1030 C CA . GLY A 1 126 ? 10.183 10.373 -17.336 1.00 84.38 126 GLY A CA 1
ATOM 1031 C C . GLY A 1 126 ? 8.746 10.346 -17.856 1.00 84.38 126 GLY A C 1
ATOM 1032 O O . GLY A 1 126 ? 8.130 11.401 -17.940 1.00 84.38 126 GLY A O 1
ATOM 1033 N N . ALA A 1 127 ? 8.202 9.167 -18.191 1.00 85.88 127 ALA A N 1
ATOM 1034 C CA . ALA A 1 127 ? 6.776 9.014 -18.474 1.00 85.88 127 ALA A CA 1
ATOM 1035 C C . ALA A 1 127 ? 5.906 9.358 -17.256 1.00 85.88 127 ALA A C 1
ATOM 1037 O O . ALA A 1 127 ? 4.768 9.785 -17.420 1.00 85.88 127 ALA A O 1
ATOM 1038 N N . ILE A 1 128 ? 6.450 9.199 -16.045 1.00 86.12 128 ILE A N 1
ATOM 1039 C CA . ILE A 1 128 ? 5.846 9.643 -14.791 1.00 86.12 128 ILE A CA 1
ATOM 1040 C C . ILE A 1 128 ? 6.854 10.558 -14.099 1.00 86.12 128 ILE A C 1
ATOM 1042 O O . ILE A 1 128 ? 7.965 10.134 -13.781 1.00 86.12 128 ILE A O 1
ATOM 1046 N N . LEU A 1 129 ? 6.474 11.809 -13.858 1.00 84.69 129 LEU A N 1
ATOM 1047 C CA . LEU A 1 129 ? 7.281 12.779 -13.123 1.00 84.69 129 LEU A CA 1
ATOM 1048 C C . LEU A 1 129 ? 6.487 13.292 -11.928 1.00 84.69 129 LEU A C 1
ATOM 1050 O O . LEU A 1 129 ? 5.352 13.734 -12.073 1.00 84.69 129 LEU A O 1
ATOM 1054 N N . MET A 1 130 ? 7.099 13.249 -10.748 1.00 82.94 130 MET A N 1
ATOM 1055 C CA . MET A 1 130 ? 6.543 13.851 -9.539 1.00 82.94 130 MET A CA 1
ATOM 1056 C C . MET A 1 130 ? 7.258 15.171 -9.282 1.00 82.94 130 MET A C 1
ATOM 1058 O O . MET A 1 130 ? 8.455 15.187 -8.997 1.00 82.94 130 MET A O 1
ATOM 1062 N N . VAL A 1 131 ? 6.525 16.272 -9.387 1.00 83.75 131 VAL A N 1
ATOM 1063 C CA . VAL A 1 131 ? 7.019 17.622 -9.126 1.00 83.75 131 VAL A CA 1
ATOM 1064 C C . VAL A 1 131 ? 6.464 18.076 -7.783 1.00 83.75 131 VAL A C 1
ATOM 1066 O O . VAL A 1 131 ? 5.254 18.050 -7.552 1.00 83.75 131 VAL A O 1
ATOM 1069 N N . ARG A 1 132 ? 7.358 18.480 -6.878 1.00 75.81 132 ARG A N 1
ATOM 1070 C CA . ARG A 1 132 ? 6.961 19.148 -5.638 1.00 75.81 132 ARG A CA 1
ATOM 1071 C C . ARG A 1 132 ? 6.733 20.616 -5.947 1.00 75.81 132 ARG A C 1
ATOM 1073 O O . ARG A 1 132 ? 7.621 21.268 -6.486 1.00 75.81 132 ARG A O 1
ATOM 1080 N N . THR A 1 133 ? 5.557 21.127 -5.617 1.00 71.62 133 THR A N 1
ATOM 1081 C CA . THR A 1 133 ? 5.288 22.560 -5.717 1.00 71.62 133 THR A CA 1
ATOM 1082 C C . THR A 1 133 ? 5.720 23.212 -4.411 1.00 71.62 133 THR A C 1
ATOM 1084 O O . THR A 1 133 ? 5.108 22.967 -3.372 1.00 71.62 133 THR A O 1
ATOM 1087 N N . GLU A 1 134 ? 6.798 23.992 -4.445 1.00 70.12 134 GLU A N 1
ATOM 1088 C CA . GLU A 1 134 ? 7.330 24.671 -3.254 1.00 70.12 134 GLU A CA 1
ATOM 1089 C C . GLU A 1 134 ? 6.428 25.834 -2.798 1.00 70.12 134 GLU A C 1
ATOM 1091 O O . GLU A 1 134 ? 6.371 26.129 -1.608 1.00 70.12 134 GLU A O 1
ATOM 1096 N N . ASP A 1 135 ? 5.637 26.402 -3.717 1.00 61.56 135 ASP A N 1
ATOM 1097 C CA . ASP A 1 135 ? 4.835 27.616 -3.494 1.00 61.56 135 ASP A CA 1
ATOM 1098 C C . ASP A 1 135 ? 3.336 27.365 -3.228 1.00 61.56 135 ASP A C 1
ATOM 1100 O O . ASP A 1 135 ? 2.541 28.305 -3.165 1.00 61.56 135 ASP A O 1
ATOM 1104 N N . ALA A 1 136 ? 2.904 26.108 -3.096 1.00 56.81 136 ALA A N 1
ATOM 1105 C CA . ALA A 1 136 ? 1.494 25.793 -2.864 1.00 56.81 136 ALA A CA 1
ATOM 1106 C C . ALA A 1 136 ? 1.141 25.827 -1.355 1.00 56.81 136 ALA A C 1
ATOM 1108 O O . ALA A 1 136 ? 1.885 25.276 -0.541 1.00 56.81 136 ALA A O 1
ATOM 1109 N N . PRO A 1 137 ? -0.016 26.402 -0.950 1.00 55.88 137 PRO A N 1
ATOM 1110 C CA . PRO A 1 137 ? -0.449 26.460 0.457 1.00 55.88 137 PRO A CA 1
ATOM 1111 C C . PRO A 1 137 ? -0.607 25.081 1.114 1.00 55.88 137 PRO A C 1
ATOM 1113 O O . PRO A 1 137 ? -0.517 24.940 2.332 1.00 55.88 137 PRO A O 1
ATOM 1116 N N . LYS A 1 138 ? -0.854 24.053 0.298 1.00 61.44 138 LYS A N 1
ATOM 1117 C CA . LYS A 1 138 ? -0.759 22.641 0.660 1.00 61.44 138 LYS A CA 1
ATOM 1118 C C . LYS A 1 138 ? 0.437 22.071 -0.088 1.00 61.44 138 LYS A C 1
ATOM 1120 O O . LYS A 1 138 ? 0.638 22.417 -1.246 1.00 61.44 138 LYS A O 1
ATOM 1125 N N . LYS A 1 139 ? 1.226 21.209 0.562 1.00 61.81 139 LYS A N 1
ATOM 1126 C CA . LYS A 1 139 ? 2.349 20.471 -0.050 1.00 61.81 139 LYS A CA 1
ATOM 1127 C C . LYS A 1 139 ? 1.824 19.448 -1.066 1.00 61.81 139 LYS A C 1
ATOM 1129 O O . LYS A 1 139 ? 1.967 18.241 -0.876 1.00 61.81 139 LYS A O 1
ATOM 1134 N N . ASP A 1 140 ? 1.163 19.932 -2.102 1.00 69.38 140 ASP A N 1
ATOM 1135 C CA . ASP A 1 140 ? 0.559 19.116 -3.131 1.00 69.38 140 ASP A CA 1
ATOM 1136 C C . ASP A 1 140 ? 1.671 18.573 -4.036 1.00 69.38 140 ASP A C 1
ATOM 1138 O O . ASP A 1 140 ? 2.676 19.226 -4.326 1.00 69.38 140 ASP A O 1
ATOM 1142 N N . THR A 1 141 ? 1.534 17.307 -4.420 1.00 79.19 141 THR A N 1
ATOM 1143 C CA . THR A 1 141 ? 2.449 16.660 -5.363 1.00 79.19 141 THR A CA 1
ATOM 1144 C C . THR A 1 141 ? 1.794 16.687 -6.733 1.00 79.19 141 THR A C 1
ATOM 1146 O O . THR A 1 141 ? 0.742 16.079 -6.923 1.00 79.19 141 THR A O 1
ATOM 1149 N N . LEU A 1 142 ? 2.413 17.374 -7.692 1.00 80.50 142 LEU A N 1
ATOM 1150 C CA . LEU A 1 142 ? 1.981 17.342 -9.083 1.00 80.50 142 LEU A CA 1
ATOM 1151 C C . LEU A 1 142 ? 2.558 16.089 -9.746 1.00 80.50 142 LEU A C 1
ATOM 1153 O O . LEU A 1 142 ? 3.775 15.922 -9.814 1.00 80.50 142 LEU A O 1
ATOM 1157 N N . VAL A 1 143 ? 1.689 15.216 -10.252 1.00 84.81 143 VAL A N 1
ATOM 1158 C CA . VAL A 1 143 ? 2.094 14.057 -11.057 1.00 84.81 143 VAL A CA 1
ATOM 1159 C C . VAL A 1 143 ? 1.860 14.385 -12.528 1.00 84.81 143 VAL A C 1
ATOM 1161 O O . VAL A 1 143 ? 0.723 14.579 -12.949 1.00 84.81 143 VAL A O 1
ATOM 1164 N N . ILE A 1 144 ? 2.936 14.454 -13.310 1.00 86.44 144 ILE A N 1
ATOM 1165 C CA . ILE A 1 144 ? 2.899 14.651 -14.761 1.00 86.44 144 ILE A CA 1
ATOM 1166 C C . ILE A 1 144 ? 3.034 13.285 -15.430 1.00 86.44 144 ILE A C 1
ATOM 1168 O O . ILE A 1 144 ? 3.977 12.543 -15.147 1.00 86.44 144 ILE A O 1
ATOM 1172 N N . LEU A 1 145 ? 2.101 12.976 -16.330 1.00 87.75 145 LEU A N 1
ATOM 1173 C CA . LEU A 1 145 ? 2.119 11.771 -17.154 1.00 87.75 145 LEU A CA 1
ATOM 1174 C C . LEU A 1 145 ? 2.432 12.156 -18.606 1.00 87.75 145 LEU A C 1
ATOM 1176 O O . LEU A 1 145 ? 1.585 12.723 -19.293 1.00 87.75 145 LEU A O 1
ATOM 1180 N N . ASP A 1 146 ? 3.648 11.861 -19.068 1.00 85.75 146 ASP A N 1
ATOM 1181 C CA . ASP A 1 146 ? 4.101 12.113 -20.443 1.00 85.75 146 ASP A CA 1
ATOM 1182 C C . ASP A 1 146 ? 4.203 10.792 -21.219 1.00 85.75 146 ASP A C 1
ATOM 1184 O O . ASP A 1 146 ? 5.253 10.148 -21.309 1.00 85.75 146 ASP A O 1
ATOM 1188 N N . PHE A 1 147 ? 3.079 10.375 -21.802 1.00 79.88 147 PHE A N 1
ATOM 1189 C CA . PHE A 1 147 ? 2.997 9.114 -22.541 1.00 79.88 147 PHE A CA 1
ATOM 1190 C C . PHE A 1 147 ? 3.898 9.073 -23.783 1.00 79.88 147 PHE A C 1
ATOM 1192 O O . PHE A 1 147 ? 4.292 7.981 -24.192 1.00 79.88 147 PHE A O 1
ATOM 1199 N N . SER A 1 148 ? 4.294 10.227 -24.340 1.00 81.25 148 SER A N 1
ATOM 1200 C CA . SER A 1 148 ? 5.205 10.282 -25.494 1.00 81.25 148 SER A CA 1
ATOM 1201 C C . SER A 1 148 ? 6.604 9.748 -25.160 1.00 81.25 148 SER A C 1
ATOM 1203 O O . SER A 1 148 ? 7.286 9.165 -26.006 1.00 81.25 148 SER A O 1
ATOM 1205 N N . ARG A 1 149 ? 7.016 9.879 -23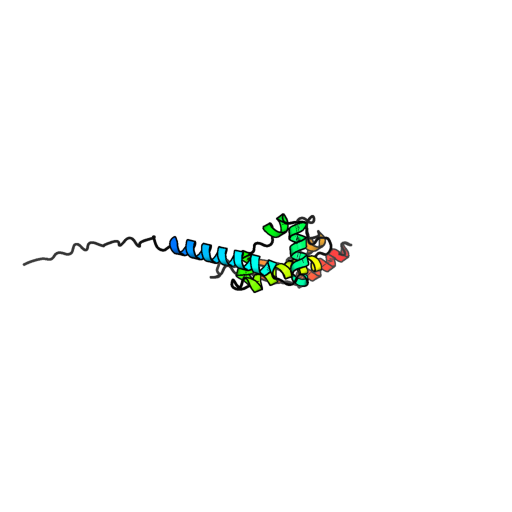.893 1.00 76.50 149 ARG A N 1
ATOM 1206 C CA . ARG A 1 149 ? 8.273 9.322 -23.374 1.00 76.50 149 ARG A CA 1
ATOM 1207 C C . ARG A 1 149 ? 8.160 7.840 -23.045 1.00 76.50 149 ARG A C 1
ATOM 1209 O O . ARG A 1 149 ? 9.135 7.107 -23.208 1.00 76.50 149 ARG A O 1
ATOM 1216 N N . GLY A 1 150 ? 6.970 7.396 -22.640 1.00 69.75 150 GLY A N 1
ATOM 1217 C CA . GLY A 1 150 ? 6.679 5.991 -22.365 1.00 69.75 150 GLY A CA 1
ATOM 1218 C C . GLY A 1 150 ? 6.731 5.127 -23.624 1.00 69.75 150 GLY A C 1
ATOM 1219 O O . GLY A 1 150 ? 7.389 4.090 -23.629 1.00 69.75 150 GLY A O 1
ATOM 1220 N N . THR A 1 151 ? 6.113 5.575 -24.720 1.00 71.69 151 THR A N 1
ATOM 1221 C CA . THR A 1 151 ? 6.076 4.828 -25.991 1.00 71.69 151 THR A CA 1
ATOM 1222 C C . THR A 1 151 ? 7.457 4.679 -26.623 1.00 71.69 151 THR A C 1
ATOM 1224 O O . THR A 1 151 ? 7.817 3.589 -27.065 1.00 71.69 151 THR A O 1
ATOM 1227 N N . ALA A 1 152 ? 8.267 5.742 -26.620 1.00 68.75 152 ALA A N 1
ATOM 1228 C CA . ALA A 1 152 ? 9.626 5.702 -27.158 1.00 68.75 152 ALA A CA 1
ATOM 1229 C C . ALA A 1 152 ? 10.540 4.753 -26.366 1.00 68.75 152 ALA A C 1
ATOM 1231 O O . ALA A 1 152 ? 11.415 4.104 -26.936 1.00 68.75 152 ALA A O 1
ATOM 1232 N N . ALA A 1 153 ? 10.347 4.657 -25.053 1.00 65.00 153 ALA A N 1
ATOM 1233 C CA . ALA A 1 153 ? 11.125 3.759 -24.216 1.00 65.00 153 ALA A CA 1
ATOM 1234 C C . ALA A 1 153 ? 10.690 2.298 -24.323 1.00 65.00 153 ALA A C 1
ATOM 1236 O O . ALA A 1 153 ? 11.551 1.423 -24.367 1.00 65.00 153 ALA A O 1
ATOM 1237 N N . LEU A 1 154 ? 9.382 2.042 -24.413 1.00 66.69 154 LEU A N 1
ATOM 1238 C CA . LEU A 1 154 ? 8.848 0.700 -24.643 1.00 66.69 154 LEU A CA 1
ATOM 1239 C C . LEU A 1 154 ? 9.358 0.140 -25.978 1.00 66.69 154 LEU A C 1
ATOM 1241 O O . LEU A 1 154 ? 9.807 -1.000 -26.049 1.00 66.69 154 LEU A O 1
ATOM 1245 N N . GLN A 1 155 ? 9.367 0.982 -27.016 1.00 69.75 155 GLN A N 1
ATOM 1246 C CA . GLN A 1 155 ? 9.889 0.635 -28.334 1.00 69.75 155 GLN A CA 1
ATOM 1247 C C . GLN A 1 155 ? 11.386 0.281 -28.282 1.00 69.75 155 GLN A C 1
ATOM 1249 O O . GLN A 1 155 ? 11.782 -0.753 -28.809 1.00 69.75 155 GLN A O 1
ATOM 1254 N N . ARG A 1 156 ? 12.212 1.070 -27.577 1.00 67.94 156 ARG A N 1
ATOM 1255 C CA . ARG A 1 156 ? 13.648 0.772 -27.402 1.00 67.94 156 ARG A CA 1
ATOM 1256 C C . ARG A 1 156 ? 13.910 -0.483 -26.571 1.00 67.94 156 ARG A C 1
ATOM 1258 O O . ARG A 1 156 ? 14.851 -1.210 -26.864 1.00 67.94 156 ARG A O 1
ATOM 1265 N N . ALA A 1 157 ? 13.114 -0.732 -25.529 1.00 65.88 157 ALA A N 1
ATOM 1266 C CA . ALA A 1 157 ? 13.228 -1.946 -24.719 1.00 65.88 157 ALA A CA 1
ATOM 1267 C C . ALA A 1 157 ? 12.935 -3.192 -25.568 1.00 65.88 157 ALA A C 1
ATOM 1269 O O . ALA A 1 157 ? 13.722 -4.138 -25.569 1.00 65.88 157 ALA A O 1
ATOM 1270 N N . LYS A 1 158 ? 11.880 -3.124 -26.387 1.00 70.56 158 LYS A N 1
ATOM 1271 C CA . LYS A 1 158 ? 11.533 -4.163 -27.357 1.00 70.56 158 LYS A CA 1
ATOM 1272 C C . LYS A 1 158 ? 12.633 -4.378 -28.403 1.00 70.56 158 LYS A C 1
ATOM 1274 O O . LYS A 1 158 ? 13.006 -5.512 -28.680 1.00 70.56 158 LYS A O 1
ATOM 1279 N N . GLU A 1 159 ? 13.200 -3.300 -28.945 1.00 73.94 159 GLU A N 1
ATOM 1280 C CA . GLU A 1 159 ? 14.329 -3.354 -29.891 1.00 73.94 1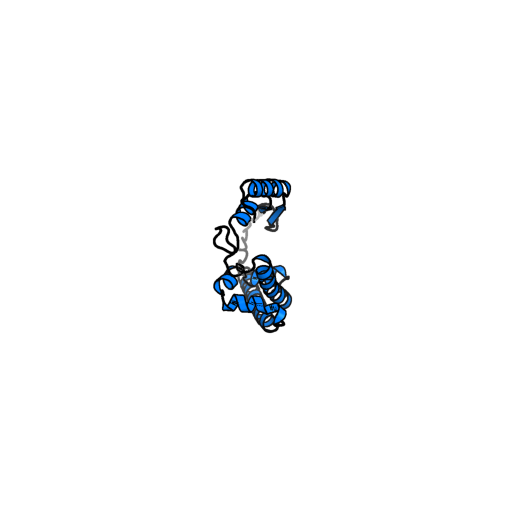59 GLU A CA 1
ATOM 1281 C C . GLU A 1 159 ? 15.612 -3.928 -29.269 1.00 73.94 159 GLU A C 1
ATOM 1283 O O . GLU A 1 159 ? 16.393 -4.579 -29.960 1.00 73.94 159 GLU A O 1
ATOM 1288 N N . ALA A 1 160 ? 15.818 -3.740 -27.963 1.00 69.38 160 ALA A N 1
ATOM 1289 C CA . ALA A 1 160 ? 16.939 -4.299 -27.210 1.00 69.38 160 ALA A CA 1
ATOM 1290 C C . ALA A 1 160 ? 16.726 -5.763 -26.770 1.00 69.38 160 ALA A C 1
ATOM 1292 O O . ALA A 1 160 ? 17.567 -6.308 -26.055 1.00 69.38 160 ALA A O 1
ATOM 1293 N N . GLY A 1 161 ? 15.614 -6.398 -27.160 1.00 64.19 161 GLY A N 1
ATOM 1294 C CA . GLY A 1 161 ? 15.269 -7.761 -26.742 1.00 64.19 161 GLY A CA 1
ATOM 1295 C C . GLY A 1 161 ? 14.918 -7.883 -25.256 1.00 64.19 161 GLY A C 1
ATOM 1296 O O . GLY A 1 161 ? 14.908 -8.984 -24.714 1.00 64.19 161 GLY A O 1
ATOM 1297 N N . LEU A 1 162 ? 14.646 -6.755 -24.597 1.00 63.25 162 LEU A N 1
ATOM 1298 C CA . LEU A 1 162 ? 14.163 -6.665 -23.223 1.00 63.25 162 LEU A CA 1
ATOM 1299 C C . LEU A 1 162 ? 12.632 -6.577 -23.264 1.00 63.25 162 LEU A C 1
ATOM 1301 O O . LEU A 1 162 ? 12.051 -5.575 -22.843 1.00 63.25 162 LEU A O 1
ATOM 1305 N N . ASP A 1 163 ? 11.988 -7.579 -23.862 1.00 55.38 163 ASP A N 1
ATOM 1306 C CA . ASP A 1 163 ? 10.530 -7.705 -23.786 1.00 55.38 163 ASP A CA 1
ATOM 1307 C C . ASP A 1 163 ? 10.168 -8.156 -22.352 1.00 55.38 163 ASP A C 1
ATOM 1309 O O . ASP A 1 163 ? 10.894 -8.985 -21.789 1.00 55.38 163 ASP A O 1
ATOM 1313 N N . PRO A 1 164 ? 9.138 -7.569 -21.717 1.00 50.56 164 PRO A N 1
ATOM 1314 C CA . PRO A 1 164 ? 8.683 -7.973 -20.389 1.00 50.56 164 PRO A CA 1
ATOM 1315 C C . PRO A 1 164 ? 8.145 -9.409 -20.339 1.00 50.56 164 PRO A C 1
ATOM 1317 O O . PRO A 1 164 ? 7.606 -9.894 -21.360 1.00 50.56 164 PRO A O 1
#

Organism: NCBI:txid265554

Solvent-accessible surface area (backbone atoms only — not comparable to full-atom values): 9533 Å² total; per-residue (Å²): 136,88,83,81,89,80,84,82,77,80,78,79,74,76,77,77,79,72,69,70,58,62,58,51,55,52,53,50,51,52,52,52,51,40,50,54,48,17,53,55,34,46,73,70,48,58,61,92,54,34,48,50,34,55,49,38,50,71,77,34,44,69,54,44,60,72,77,58,50,62,67,60,39,20,64,74,42,78,57,35,26,58,59,15,24,52,50,54,16,46,48,37,42,51,40,35,72,72,40,49,95,36,43,82,39,55,91,40,94,76,44,84,33,43,31,46,58,69,58,45,54,53,54,71,49,51,20,58,38,81,44,77,46,88,87,46,100,54,87,51,74,47,76,46,77,36,62,76,38,40,54,58,47,54,52,50,32,48,74,69,70,55,64,132

pLDDT: mean 82.55, std 19.05, range [37.0, 98.56]